Protein AF-A0A6M0FRT1-F1 (afdb_monomer)

Nearest PDB structures (foldseek):
  8apn-assembly1_Bj  TM=2.491E-01  e=5.496E+00  Polytomella magna

Radius of gyration: 15.44 Å; Cα contacts (8 Å, |Δi|>4): 65; chains: 1; bounding box: 30×31×47 Å

pLDDT: mean 83.16, std 12.71, range [39.12, 94.06]

Solvent-accessible surface area (backbone atoms only — not comparable to full-atom values): 5467 Å² total; per-residue (Å²): 132,82,56,69,80,82,88,77,84,89,80,90,78,67,76,44,78,48,77,48,78,45,80,49,56,91,59,86,75,95,50,92,83,60,64,55,70,83,50,70,89,74,84,80,50,75,68,52,54,53,53,51,52,58,55,55,74,73,42,90,77,50,46,81,45,79,50,75,49,73,44,70,77,83,77,80,84,127

Secondary structure (DSSP, 8-state):
-PPPP-------PPSEEEEEEEEE-SS----TTSPPTTSPPP---HHHHHHHHHHHHT-TT-EEEEEEEEE-------

Mean predicted aligned error: 7.33 Å

Foldseek 3Di:
DQQDAPPDDDDDDDFFKDKDKDKDAPDDQPDPPPDHSPDDDDDDDPVSVVVVVVSVVPDPRMDMDMDMDGDDPDDDDD

Sequence (78 aa):
MEGTPRKSFKLSGKTGVEEIIVAIAPKRPKLDWLPKPEEEPLQLQGKHLQEFLVYFEGESDCTLWYTNYRVAEASARH

Structure (mmCIF, N/CA/C/O backbone):
data_AF-A0A6M0FRT1-F1
#
_entry.id   AF-A0A6M0FRT1-F1
#
loop_
_atom_site.group_PDB
_atom_site.id
_atom_site.type_symbol
_atom_site.label_atom_id
_atom_site.label_alt_id
_atom_site.label_comp_id
_atom_site.label_asym_id
_atom_site.label_entity_id
_atom_site.label_seq_id
_atom_site.pdbx_PDB_ins_code
_atom_site.Cartn_x
_atom_site.Cartn_y
_atom_site.Cartn_z
_atom_site.occupancy
_atom_site.B_iso_or_equiv
_atom_site.auth_seq_id
_atom_site.auth_comp_id
_atom_site.auth_asym_id
_atom_site.auth_atom_id
_atom_site.pdbx_PDB_model_num
ATOM 1 N N . MET A 1 1 ? -4.929 22.392 7.436 1.00 39.12 1 MET A N 1
ATOM 2 C CA . MET A 1 1 ? -4.726 22.398 5.975 1.00 39.12 1 MET A CA 1
ATOM 3 C C . MET A 1 1 ? -4.570 20.951 5.573 1.00 39.12 1 MET A C 1
ATOM 5 O O . MET A 1 1 ? -3.672 20.300 6.083 1.00 39.12 1 MET A O 1
ATOM 9 N N . GLU A 1 2 ? -5.516 20.431 4.799 1.00 45.47 2 GLU A N 1
ATOM 10 C CA . GLU A 1 2 ? -5.415 19.103 4.197 1.00 45.47 2 GLU A CA 1
ATOM 11 C C . GLU A 1 2 ? -4.314 19.167 3.138 1.00 45.47 2 GLU A C 1
ATOM 13 O O . GLU A 1 2 ? -4.371 20.011 2.241 1.00 45.47 2 GLU A O 1
ATOM 18 N N . GLY A 1 3 ? -3.270 18.355 3.298 1.00 50.50 3 GLY A N 1
ATOM 19 C CA . GLY A 1 3 ? -2.166 18.318 2.352 1.00 50.50 3 GLY A CA 1
ATOM 20 C C . GLY A 1 3 ? -2.673 18.010 0.949 1.00 50.50 3 GLY A C 1
ATOM 21 O O . GLY A 1 3 ? -3.490 17.112 0.741 1.00 50.50 3 GLY A O 1
ATOM 22 N N . THR A 1 4 ? -2.216 18.797 -0.019 1.00 57.78 4 THR A N 1
ATOM 23 C CA . THR A 1 4 ? -2.601 18.656 -1.419 1.00 57.78 4 THR A CA 1
ATOM 24 C C . THR A 1 4 ? -2.309 17.227 -1.888 1.00 57.78 4 THR A C 1
ATOM 26 O O . THR A 1 4 ? -1.175 16.773 -1.723 1.00 57.78 4 THR A O 1
ATOM 29 N N . PRO A 1 5 ? -3.270 16.512 -2.504 1.00 65.69 5 PRO A N 1
ATOM 30 C CA . PRO A 1 5 ? -3.020 15.176 -3.031 1.00 65.69 5 PRO A CA 1
ATOM 31 C C . PRO A 1 5 ? -1.816 15.198 -3.978 1.00 65.69 5 PRO A C 1
ATOM 33 O O . PRO A 1 5 ? -1.811 15.951 -4.960 1.00 65.69 5 PRO A O 1
ATOM 36 N N . ARG A 1 6 ? -0.782 14.390 -3.701 1.00 68.12 6 ARG A N 1
ATOM 37 C CA . ARG A 1 6 ? 0.338 14.227 -4.639 1.00 68.12 6 ARG A CA 1
ATOM 38 C C . ARG A 1 6 ? -0.208 13.618 -5.927 1.00 68.12 6 ARG A C 1
ATOM 40 O O . ARG A 1 6 ? -0.655 12.477 -5.944 1.00 68.12 6 ARG A O 1
ATOM 47 N N . LYS A 1 7 ? -0.172 14.397 -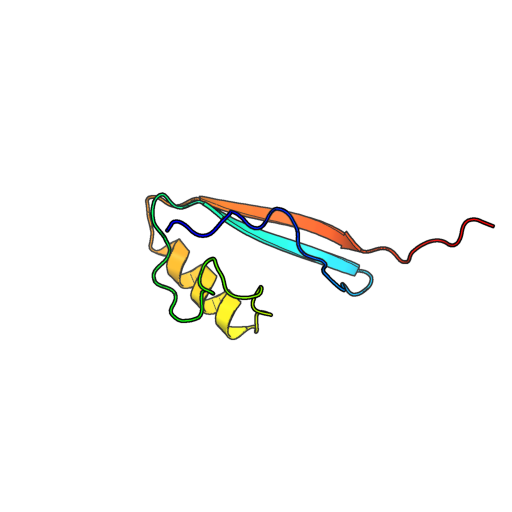7.011 1.00 70.81 7 LYS A N 1
ATOM 48 C CA . LYS A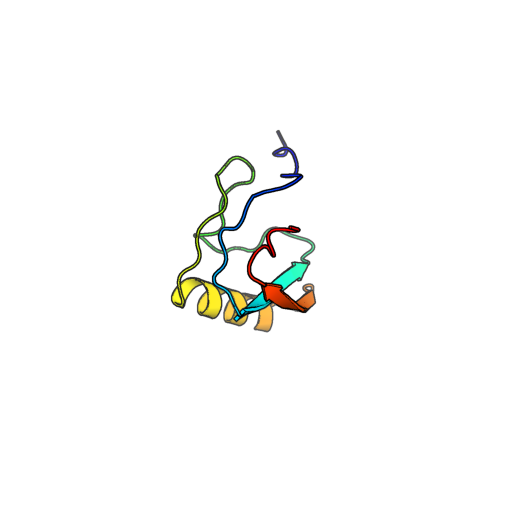 1 7 ? -0.709 13.985 -8.319 1.00 70.81 7 LYS A CA 1
ATOM 49 C C . LYS A 1 7 ? 0.184 12.973 -9.039 1.00 70.81 7 LYS A C 1
ATOM 51 O O . LYS A 1 7 ? -0.314 12.193 -9.840 1.00 70.81 7 LYS A O 1
ATOM 56 N N . SER A 1 8 ? 1.492 13.005 -8.785 1.00 76.94 8 SER A N 1
ATOM 57 C CA . SER A 1 8 ? 2.466 12.111 -9.418 1.00 76.94 8 SER A CA 1
ATOM 58 C C . SER A 1 8 ? 3.792 12.095 -8.662 1.00 76.94 8 SER A C 1
ATOM 60 O O . SER A 1 8 ? 4.200 13.117 -8.110 1.00 76.94 8 SER A O 1
ATOM 62 N N . PHE A 1 9 ? 4.507 10.977 -8.730 1.00 76.69 9 PHE A N 1
ATOM 63 C CA . PHE A 1 9 ? 5.907 10.837 -8.327 1.00 76.69 9 PHE A CA 1
ATOM 64 C C . PHE A 1 9 ? 6.644 9.982 -9.369 1.00 76.69 9 PHE A C 1
ATOM 66 O O . PHE A 1 9 ? 6.010 9.272 -10.149 1.00 76.69 9 PHE A O 1
ATOM 73 N N . LYS A 1 10 ? 7.977 10.084 -9.428 1.00 75.44 10 LYS A N 1
ATOM 74 C CA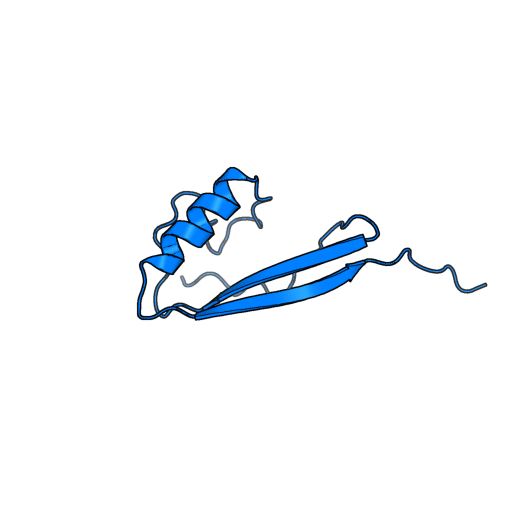 . LYS A 1 10 ? 8.804 9.265 -10.328 1.00 75.44 10 LYS A CA 1
ATOM 75 C C . LYS A 1 10 ? 9.387 8.088 -9.557 1.00 75.44 10 LYS A C 1
ATOM 77 O O . LYS A 1 10 ? 9.925 8.279 -8.472 1.00 75.44 10 LYS A O 1
ATOM 82 N N . LEU A 1 11 ? 9.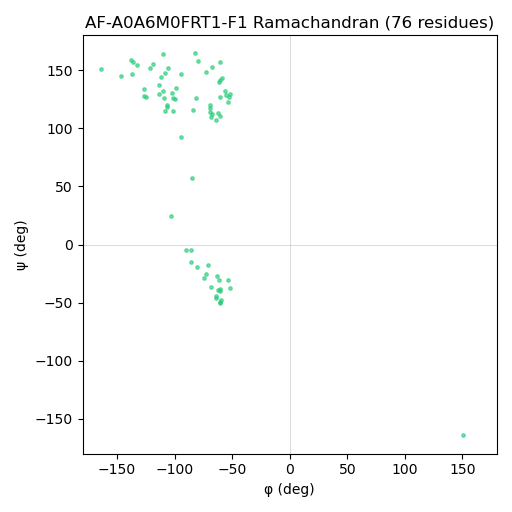319 6.903 -10.152 1.00 71.44 11 LEU A N 1
ATOM 83 C CA . LEU A 1 11 ? 9.992 5.703 -9.668 1.00 71.44 11 LEU A CA 1
ATOM 84 C C . LEU A 1 11 ? 11.120 5.343 -10.633 1.00 71.44 11 LEU A C 1
ATOM 86 O O . LEU A 1 11 ? 10.919 5.305 -11.846 1.00 71.44 11 LEU A O 1
ATOM 90 N N . SER A 1 12 ? 12.304 5.078 -10.094 1.00 72.50 12 SER A N 1
ATOM 91 C CA . SER A 1 12 ? 13.393 4.419 -10.813 1.00 72.50 12 SER A CA 1
ATOM 92 C C . SER A 1 12 ? 13.316 2.921 -10.517 1.00 72.50 12 SER A C 1
ATOM 94 O O . SER A 1 12 ? 13.831 2.469 -9.494 1.00 72.50 12 SER A O 1
ATOM 96 N N . GLY A 1 13 ? 12.613 2.181 -11.372 1.00 69.06 13 GLY A N 1
ATOM 97 C CA . GLY A 1 13 ? 12.486 0.726 -11.266 1.00 69.06 13 GLY A CA 1
ATOM 98 C C . GLY A 1 13 ? 13.685 -0.009 -11.862 1.00 69.06 13 GLY A C 1
ATOM 99 O O . GLY A 1 13 ? 14.473 0.564 -12.622 1.00 69.06 13 GLY A O 1
ATOM 100 N N . LYS A 1 14 ? 13.813 -1.295 -11.535 1.00 81.44 14 LYS A N 1
ATOM 101 C CA . LYS A 1 14 ? 14.728 -2.199 -12.248 1.00 81.44 14 LYS A CA 1
ATOM 102 C C . LYS A 1 14 ? 13.943 -2.912 -13.340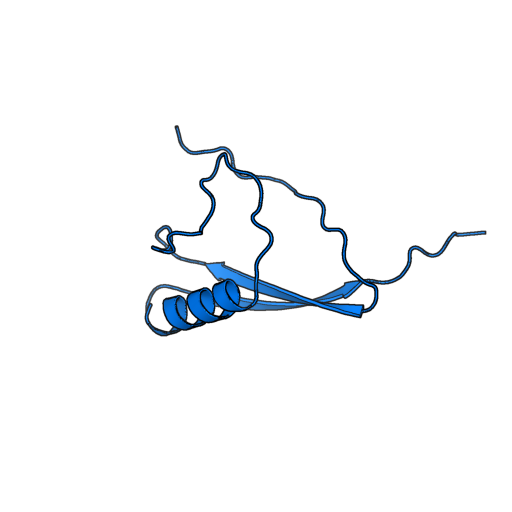 1.00 81.44 14 LYS A C 1
ATOM 104 O O . LYS A 1 14 ? 12.774 -3.225 -13.151 1.00 81.44 14 LYS A O 1
ATOM 109 N N . THR A 1 15 ? 14.584 -3.211 -14.467 1.00 88.00 15 THR A N 1
ATOM 110 C CA . THR A 1 15 ? 13.970 -4.045 -15.508 1.00 88.00 15 THR A CA 1
ATOM 111 C C . THR A 1 15 ? 13.469 -5.352 -14.894 1.00 88.00 15 THR A C 1
ATOM 113 O O . THR A 1 15 ? 14.226 -6.052 -14.221 1.00 88.00 15 THR A O 1
ATOM 116 N N . GLY A 1 16 ? 12.196 -5.681 -15.112 1.00 89.12 16 GLY A N 1
ATOM 117 C CA . GLY A 1 16 ? 11.563 -6.816 -14.446 1.00 89.12 16 GLY A CA 1
ATOM 118 C C . GLY A 1 16 ? 10.064 -6.644 -14.243 1.00 89.12 16 GLY A C 1
ATOM 119 O O . GLY A 1 16 ? 9.423 -5.817 -14.891 1.00 89.12 16 GLY A O 1
ATOM 120 N N . VAL A 1 17 ? 9.506 -7.475 -13.365 1.00 88.94 17 VAL A N 1
ATOM 121 C CA . VAL A 1 17 ? 8.123 -7.363 -12.892 1.00 88.94 17 VAL A CA 1
ATOM 122 C C . VAL A 1 17 ? 8.156 -6.735 -11.508 1.00 88.94 17 VAL A C 1
ATOM 124 O O . VAL A 1 17 ? 8.911 -7.183 -10.647 1.00 88.94 17 VAL A O 1
ATOM 127 N N . GLU A 1 18 ? 7.341 -5.712 -11.314 1.00 89.44 18 GLU A N 1
ATOM 128 C CA . GLU A 1 18 ? 7.146 -5.034 -10.038 1.00 89.44 18 GLU A CA 1
ATOM 129 C C . GLU A 1 18 ? 5.658 -5.127 -9.652 1.00 89.44 18 GLU A C 1
ATOM 131 O O . GLU A 1 18 ? 4.784 -5.258 -10.516 1.00 89.44 18 GLU A O 1
ATOM 136 N N . GLU A 1 19 ? 5.373 -5.102 -8.351 1.00 89.31 19 GLU A N 1
ATOM 137 C CA . GLU A 1 19 ? 4.024 -5.195 -7.784 1.00 89.31 19 GLU A CA 1
ATOM 138 C C . GLU A 1 19 ? 3.655 -3.872 -7.108 1.00 89.31 19 GLU A C 1
ATOM 140 O O . GLU A 1 19 ? 4.465 -3.260 -6.408 1.00 89.31 19 GLU A O 1
ATOM 145 N N . ILE A 1 20 ? 2.419 -3.432 -7.322 1.00 89.88 20 ILE A N 1
ATOM 146 C CA . ILE A 1 20 ? 1.790 -2.325 -6.609 1.00 89.88 20 ILE A CA 1
ATOM 147 C C . ILE A 1 20 ? 0.728 -2.920 -5.699 1.00 89.88 20 ILE A C 1
ATOM 149 O O . ILE A 1 20 ? -0.187 -3.608 -6.156 1.00 89.88 20 ILE A O 1
ATOM 153 N N . ILE A 1 21 ? 0.826 -2.573 -4.420 1.00 92.19 21 ILE A N 1
ATOM 154 C CA . ILE A 1 21 ? -0.176 -2.884 -3.409 1.00 92.19 21 ILE A CA 1
ATOM 155 C C . ILE A 1 21 ? -0.799 -1.567 -2.959 1.00 92.19 21 ILE A C 1
ATOM 157 O O . ILE A 1 21 ? -0.088 -0.614 -2.633 1.00 92.19 21 ILE A O 1
ATOM 161 N N . VAL A 1 22 ? -2.127 -1.498 -2.955 1.00 92.06 22 VAL A N 1
ATOM 162 C CA . VAL A 1 22 ? -2.880 -0.303 -2.562 1.00 92.06 22 VAL A CA 1
ATOM 163 C C . VAL A 1 22 ? -3.852 -0.669 -1.457 1.00 92.06 22 VAL A C 1
ATOM 165 O O . VAL A 1 22 ? -4.661 -1.572 -1.631 1.00 92.06 22 VAL A O 1
ATOM 168 N N . ALA A 1 23 ? -3.809 0.064 -0.346 1.00 92.00 23 ALA A N 1
ATOM 169 C CA . ALA A 1 23 ? -4.847 0.006 0.673 1.00 92.00 23 ALA A CA 1
ATOM 170 C C . ALA A 1 23 ? -5.787 1.205 0.547 1.00 92.00 23 ALA A C 1
ATOM 172 O O . ALA A 1 23 ? -5.350 2.357 0.571 1.00 92.00 23 ALA A O 1
ATOM 173 N N . ILE A 1 24 ? -7.082 0.925 0.443 1.00 91.81 24 ILE A N 1
ATOM 174 C CA . ILE A 1 24 ? -8.154 1.916 0.462 1.00 91.81 24 ILE A CA 1
ATOM 175 C C . ILE A 1 24 ? -8.848 1.791 1.814 1.00 91.81 24 ILE A C 1
ATOM 177 O O . ILE A 1 24 ? -9.393 0.737 2.134 1.00 91.81 24 ILE A O 1
ATOM 181 N N . ALA A 1 25 ? -8.810 2.859 2.606 1.00 90.94 25 ALA A N 1
ATOM 182 C CA . ALA A 1 25 ? -9.356 2.889 3.956 1.00 90.94 25 ALA A CA 1
ATOM 183 C C . ALA A 1 25 ? -10.120 4.201 4.201 1.00 90.94 25 ALA A C 1
ATOM 185 O O . ALA A 1 25 ? -9.702 5.251 3.702 1.00 90.94 25 ALA A O 1
ATOM 186 N N . PRO A 1 26 ? -11.202 4.189 5.002 1.00 90.38 26 PRO A N 1
ATOM 187 C CA . PRO A 1 26 ? -11.977 5.388 5.328 1.00 90.38 26 PRO A CA 1
ATOM 188 C C . PRO A 1 26 ? -11.220 6.349 6.253 1.00 90.38 26 PRO A C 1
ATOM 190 O O . PRO A 1 26 ? -11.596 7.512 6.393 1.00 90.38 26 PRO A O 1
ATOM 193 N N . LYS A 1 27 ? -10.167 5.866 6.919 1.00 90.06 27 LYS A N 1
ATOM 194 C CA . LYS A 1 27 ? -9.317 6.634 7.828 1.00 90.06 27 LYS A CA 1
ATOM 195 C C . LYS A 1 27 ? -7.852 6.367 7.514 1.00 90.06 27 LYS A C 1
ATOM 197 O O . LYS A 1 27 ? -7.497 5.304 7.013 1.00 90.06 27 LYS A O 1
ATOM 202 N N . ARG A 1 28 ? -6.996 7.333 7.852 1.00 87.62 28 ARG A N 1
ATOM 203 C CA . ARG A 1 28 ? -5.543 7.178 7.737 1.00 87.62 28 ARG A CA 1
ATOM 204 C C . ARG A 1 28 ? -5.073 6.006 8.624 1.00 87.62 28 ARG A C 1
ATOM 206 O O . ARG A 1 28 ? -5.366 6.039 9.821 1.00 87.62 28 ARG A O 1
ATOM 213 N N . PRO A 1 29 ? -4.334 5.028 8.075 1.00 89.69 29 PRO A N 1
ATOM 214 C CA . PRO A 1 29 ? -3.773 3.920 8.846 1.00 89.69 29 PRO A CA 1
ATOM 215 C C . PRO A 1 29 ? -2.841 4.414 9.951 1.00 89.69 29 PRO A C 1
ATOM 217 O O . PRO A 1 29 ? -2.083 5.368 9.748 1.00 89.69 29 PRO A O 1
ATOM 220 N N . LYS A 1 30 ? -2.859 3.746 11.108 1.00 89.94 30 LYS A N 1
ATOM 221 C CA . LYS A 1 30 ? -1.975 4.055 12.245 1.00 89.94 30 LYS A CA 1
ATOM 222 C C . LYS A 1 30 ? -0.617 3.360 12.104 1.00 89.94 30 LYS A C 1
ATOM 224 O O . LYS A 1 30 ? -0.218 2.577 12.957 1.00 89.94 30 LYS A O 1
ATOM 229 N N . LEU A 1 31 ? 0.062 3.631 10.995 1.00 91.06 31 LEU A N 1
ATOM 230 C CA . LEU A 1 31 ? 1.416 3.158 10.721 1.00 91.06 31 LEU A CA 1
ATOM 231 C C . LEU A 1 31 ? 2.386 4.317 10.981 1.00 91.06 31 LEU A C 1
ATOM 233 O O . LEU A 1 31 ? 2.329 5.329 10.282 1.00 91.06 31 LEU A O 1
ATOM 237 N N . ASP A 1 32 ? 3.260 4.185 11.980 1.00 90.56 32 ASP A N 1
ATOM 238 C CA . ASP A 1 32 ? 4.127 5.281 12.455 1.00 90.56 32 ASP A CA 1
ATOM 239 C C . ASP A 1 32 ? 5.120 5.782 11.396 1.00 90.56 32 ASP A C 1
ATOM 241 O O . ASP A 1 32 ? 5.530 6.9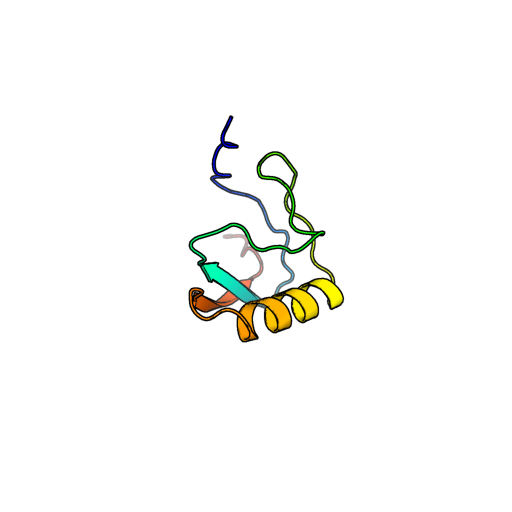41 11.407 1.00 90.56 32 ASP A O 1
ATOM 245 N N . TRP A 1 33 ? 5.492 4.915 10.457 1.00 92.31 33 TRP A N 1
ATOM 246 C CA . TRP A 1 33 ? 6.376 5.237 9.338 1.00 92.31 33 TRP A CA 1
ATOM 247 C C . TRP A 1 33 ? 5.639 5.821 8.128 1.00 92.31 33 TRP A C 1
ATOM 249 O O . TRP A 1 33 ? 6.284 6.177 7.142 1.00 92.31 33 TRP A O 1
ATOM 259 N N . LEU A 1 34 ? 4.303 5.903 8.148 1.00 90.19 34 LEU A N 1
ATOM 260 C CA . LEU A 1 34 ? 3.541 6.402 7.009 1.00 90.19 34 LEU A CA 1
ATOM 261 C C . LEU A 1 34 ? 3.794 7.910 6.839 1.00 90.19 34 LEU A C 1
ATOM 263 O O . LEU A 1 34 ? 3.398 8.684 7.720 1.00 90.19 34 LEU A O 1
ATOM 267 N N . PRO A 1 35 ? 4.379 8.351 5.709 1.00 88.25 35 PRO A N 1
ATOM 268 C CA . PRO A 1 35 ? 4.756 9.746 5.523 1.00 88.25 35 PRO A CA 1
ATOM 269 C C . PRO A 1 35 ? 3.528 10.653 5.577 1.00 88.25 35 PRO A C 1
ATOM 271 O O . PRO A 1 35 ? 2.443 10.315 5.082 1.00 88.25 35 PRO A O 1
ATOM 274 N N . LYS A 1 36 ? 3.663 11.812 6.219 1.00 85.38 36 LYS A N 1
ATOM 275 C CA . LYS A 1 36 ? 2.629 12.854 6.231 1.00 85.38 36 LYS A CA 1
ATOM 276 C C . LYS A 1 36 ? 2.345 13.330 4.802 1.00 85.38 36 LYS A C 1
ATOM 278 O O . LYS A 1 36 ? 3.197 13.173 3.931 1.00 85.38 36 LYS A O 1
ATOM 283 N N . PRO A 1 37 ? 1.160 13.902 4.530 1.00 80.81 37 PRO A N 1
ATOM 284 C CA . PRO A 1 37 ? 0.798 14.328 3.176 1.00 80.81 37 PRO A CA 1
ATOM 285 C C . PRO A 1 37 ? 1.823 15.266 2.514 1.00 80.81 37 PRO A C 1
ATOM 287 O O . PRO A 1 37 ? 1.991 15.244 1.297 1.00 80.81 37 PRO A O 1
ATOM 290 N N . GLU A 1 38 ? 2.517 16.073 3.314 1.00 82.00 38 GLU A N 1
ATOM 291 C CA . GLU A 1 38 ? 3.515 17.046 2.871 1.00 82.00 38 GLU A CA 1
ATOM 292 C C . GLU A 1 38 ? 4.921 16.442 2.708 1.00 82.00 38 GLU A C 1
ATOM 294 O O . GLU A 1 38 ? 5.783 17.049 2.076 1.00 82.00 38 GLU A O 1
ATOM 299 N N . GLU A 1 39 ? 5.166 15.252 3.259 1.00 84.94 39 GLU A N 1
ATOM 300 C CA . GLU A 1 39 ? 6.465 14.579 3.211 1.00 84.94 39 GLU A CA 1
ATOM 301 C C . GLU A 1 39 ? 6.680 13.882 1.856 1.00 84.94 39 GLU A C 1
ATOM 303 O O . GLU A 1 39 ? 5.742 13.617 1.095 1.00 84.94 39 GLU A O 1
ATOM 308 N N . GLU A 1 40 ? 7.945 13.640 1.505 1.00 83.62 40 GLU A N 1
ATOM 309 C CA . GLU A 1 40 ? 8.298 12.886 0.299 1.00 83.62 40 GLU A CA 1
ATOM 310 C C . GLU A 1 40 ? 7.886 11.409 0.417 1.00 83.62 40 GLU A C 1
ATOM 312 O O . GLU A 1 40 ? 7.836 10.871 1.528 1.00 83.62 40 GLU A O 1
ATOM 317 N N . PRO A 1 41 ? 7.605 10.725 -0.713 1.00 85.12 41 PRO A N 1
ATOM 318 C CA . PRO A 1 41 ? 7.367 9.290 -0.710 1.00 85.12 41 PRO A CA 1
ATOM 319 C C . PRO A 1 41 ? 8.504 8.548 -0.006 1.00 85.12 41 PRO A C 1
ATOM 321 O O . PRO A 1 41 ? 9.682 8.743 -0.311 1.00 85.12 41 PRO A O 1
ATOM 324 N N . LEU A 1 42 ? 8.140 7.674 0.928 1.00 86.62 42 LEU A N 1
ATOM 325 C CA . LEU A 1 42 ? 9.097 6.860 1.660 1.00 86.62 42 LEU A CA 1
ATOM 326 C C . LEU A 1 42 ? 9.492 5.640 0.823 1.00 86.62 42 LEU A C 1
ATOM 328 O O . LEU A 1 42 ? 8.637 4.847 0.427 1.00 86.62 42 LEU A O 1
ATOM 332 N N . GLN A 1 43 ? 10.793 5.438 0.613 1.00 86.06 43 GLN A N 1
ATOM 333 C CA . GLN A 1 43 ? 11.289 4.177 0.069 1.00 86.06 43 GLN A CA 1
ATOM 334 C C . GLN A 1 43 ? 11.105 3.064 1.108 1.00 86.06 43 GLN A C 1
ATOM 336 O O . GLN A 1 43 ? 11.724 3.076 2.175 1.00 86.06 43 GLN A O 1
ATOM 341 N N . LEU A 1 44 ? 10.240 2.097 0.797 1.00 85.19 44 LEU A N 1
ATOM 342 C CA . LEU A 1 44 ? 9.933 1.009 1.717 1.00 85.19 44 LEU A CA 1
ATOM 343 C C . LEU A 1 44 ? 11.091 0.010 1.837 1.00 85.19 44 LEU A C 1
ATOM 345 O O . LEU A 1 44 ? 11.832 -0.250 0.891 1.00 85.19 44 LEU A O 1
ATOM 349 N N . GLN A 1 45 ? 11.211 -0.570 3.027 1.00 89.19 45 GLN A N 1
ATOM 350 C CA . GLN A 1 45 ? 12.068 -1.713 3.327 1.00 89.19 45 GLN A CA 1
ATOM 351 C C . GLN A 1 45 ? 11.175 -2.930 3.584 1.00 89.19 45 GLN A C 1
ATOM 353 O O . GLN A 1 45 ? 9.989 -2.767 3.870 1.00 89.19 45 GLN A O 1
ATOM 358 N N . GLY A 1 46 ? 11.738 -4.142 3.556 1.00 88.94 46 GLY A N 1
ATOM 359 C CA . GLY A 1 46 ? 10.965 -5.377 3.764 1.00 88.94 46 GLY A CA 1
ATOM 360 C C . GLY A 1 46 ? 10.106 -5.368 5.037 1.00 88.94 46 GLY A C 1
ATOM 361 O O . GLY A 1 46 ? 8.957 -5.798 5.000 1.00 88.94 46 GLY A O 1
ATOM 362 N N . LYS A 1 47 ? 10.608 -4.774 6.131 1.00 93.12 47 LYS A N 1
ATOM 363 C CA . LYS A 1 47 ? 9.850 -4.612 7.384 1.00 93.12 47 LYS A CA 1
A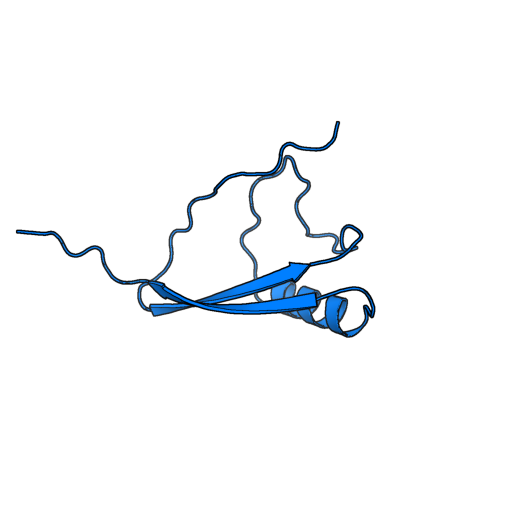TOM 364 C C . LYS A 1 47 ? 8.566 -3.787 7.223 1.00 93.12 47 LYS A C 1
ATOM 366 O O . LYS A 1 47 ? 7.546 -4.150 7.791 1.00 93.12 47 LYS A O 1
ATOM 371 N N . HIS A 1 48 ? 8.588 -2.729 6.407 1.00 93.69 48 HIS A N 1
ATOM 372 C CA . HIS A 1 48 ? 7.415 -1.875 6.208 1.00 93.69 48 HIS A CA 1
ATOM 373 C C . HIS A 1 48 ? 6.319 -2.632 5.457 1.00 93.69 48 HIS A C 1
ATOM 375 O O . HIS A 1 48 ? 5.146 -2.470 5.769 1.00 93.69 48 HIS A O 1
ATOM 381 N N . LEU A 1 49 ? 6.693 -3.485 4.494 1.00 90.75 49 LEU A N 1
ATOM 382 C CA . LEU A 1 49 ? 5.732 -4.330 3.786 1.00 90.75 49 LEU A CA 1
ATOM 383 C C . LEU A 1 49 ? 5.068 -5.332 4.737 1.00 90.75 49 LEU A C 1
ATOM 385 O O . LEU A 1 49 ? 3.852 -5.486 4.709 1.00 90.75 49 LEU A O 1
ATOM 389 N N . GLN A 1 50 ? 5.852 -5.979 5.602 1.00 92.62 50 GLN A N 1
ATOM 390 C CA . GLN A 1 50 ? 5.312 -6.907 6.594 1.00 92.62 50 GLN A CA 1
ATOM 391 C C . GLN A 1 50 ? 4.338 -6.205 7.552 1.00 92.62 50 GLN A C 1
ATOM 393 O O . GLN A 1 50 ? 3.224 -6.680 7.746 1.00 92.62 50 GLN A O 1
ATOM 398 N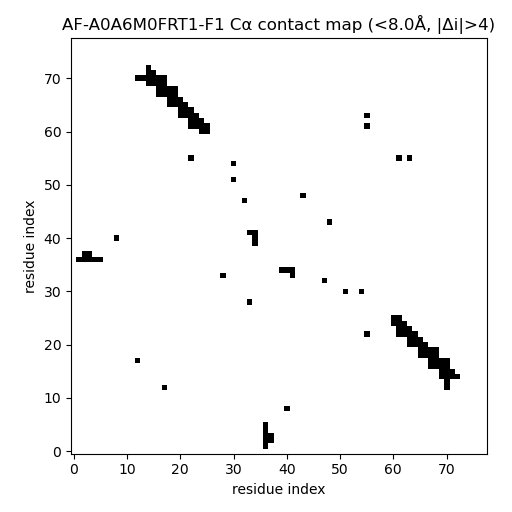 N . GLU A 1 51 ? 4.731 -5.061 8.115 1.00 94.06 51 GLU A N 1
ATOM 399 C CA . GLU A 1 51 ? 3.882 -4.271 9.017 1.00 94.06 51 GLU A CA 1
ATOM 400 C C . GLU A 1 51 ? 2.608 -3.773 8.321 1.00 94.06 51 GLU A C 1
ATOM 402 O O . GLU A 1 51 ? 1.532 -3.803 8.913 1.00 94.06 51 GLU A O 1
ATOM 407 N N . PHE A 1 52 ? 2.713 -3.361 7.054 1.00 93.31 52 PHE A N 1
ATOM 408 C CA . PHE A 1 52 ? 1.575 -2.945 6.238 1.00 93.31 52 PHE A CA 1
ATOM 409 C C . PHE A 1 52 ? 0.559 -4.079 6.063 1.00 93.31 52 PHE A C 1
ATOM 411 O O . PHE A 1 52 ? -0.624 -3.880 6.322 1.00 93.31 52 PHE A O 1
ATOM 418 N N . LEU A 1 53 ? 1.008 -5.270 5.657 1.00 92.12 53 LEU A N 1
ATOM 419 C CA . LEU A 1 53 ? 0.115 -6.411 5.434 1.00 92.12 53 LEU A CA 1
ATOM 420 C C . LEU A 1 53 ? -0.563 -6.854 6.736 1.00 92.12 53 LEU A C 1
ATOM 422 O O . LEU A 1 53 ? -1.783 -6.987 6.766 1.00 92.12 53 LEU A O 1
ATOM 426 N N . VAL A 1 54 ? 0.203 -6.972 7.826 1.00 93.25 54 VAL A N 1
ATOM 427 C CA . VAL A 1 54 ? -0.331 -7.340 9.149 1.00 93.25 54 VAL A CA 1
ATOM 428 C C . VAL A 1 54 ? -1.362 -6.324 9.646 1.00 93.25 54 VAL A C 1
ATOM 430 O O . VAL A 1 54 ? -2.381 -6.712 10.211 1.00 93.25 54 VAL A O 1
ATOM 433 N N . TYR A 1 55 ? -1.128 -5.024 9.431 1.00 93.31 55 TYR A N 1
ATOM 434 C CA . TYR A 1 55 ? -2.079 -3.982 9.824 1.00 93.31 55 TYR A CA 1
ATOM 435 C C . TYR A 1 55 ? -3.433 -4.167 9.129 1.00 93.31 55 TYR A C 1
ATOM 437 O O . TYR A 1 55 ? -4.474 -4.139 9.780 1.00 93.31 55 TYR A O 1
ATOM 445 N N . PHE A 1 56 ? -3.424 -4.379 7.812 1.00 91.69 56 PHE A N 1
ATOM 446 C CA . PHE A 1 56 ? -4.654 -4.455 7.024 1.00 91.69 56 PHE A CA 1
ATOM 447 C C . PHE A 1 56 ? -5.366 -5.809 7.084 1.00 91.69 56 PHE A C 1
ATOM 449 O O . PHE A 1 56 ? -6.564 -5.850 6.825 1.00 91.69 56 PHE A O 1
ATOM 456 N N . GLU A 1 57 ? -4.692 -6.891 7.479 1.00 88.19 57 GLU A N 1
ATOM 457 C CA . GLU A 1 57 ? -5.358 -8.161 7.808 1.00 88.19 57 GLU A CA 1
ATOM 458 C C . GLU A 1 57 ? -6.344 -8.019 8.982 1.00 88.19 57 GLU A C 1
ATOM 460 O O . GLU A 1 57 ? -7.350 -8.726 9.034 1.00 88.19 57 GLU A O 1
ATOM 465 N N . GLY A 1 58 ? -6.072 -7.105 9.920 1.00 82.62 58 GLY A N 1
ATOM 466 C CA . GLY A 1 58 ? -6.895 -6.883 11.111 1.00 82.62 58 GLY A CA 1
ATOM 467 C C . GLY A 1 58 ? -8.022 -5.854 10.958 1.00 82.62 58 GLY A C 1
ATOM 468 O O . GLY A 1 58 ? -8.794 -5.673 11.899 1.00 82.62 58 GLY A O 1
ATOM 469 N N . GLU A 1 59 ? -8.129 -5.168 9.817 1.00 86.88 59 GLU A N 1
ATOM 470 C CA . GLU A 1 59 ? -9.050 -4.040 9.618 1.00 86.88 59 GLU A CA 1
ATOM 471 C C . GLU A 1 59 ? -10.211 -4.428 8.689 1.00 86.88 59 GLU A C 1
ATOM 473 O O . GLU A 1 59 ? -10.019 -4.677 7.500 1.00 86.88 59 GLU A O 1
ATOM 478 N N . SER A 1 60 ? -11.442 -4.441 9.213 1.00 80.94 60 SER A N 1
ATOM 479 C CA . SER A 1 60 ? -12.635 -4.888 8.471 1.00 80.94 60 SER A CA 1
ATOM 480 C C . SER A 1 60 ? -13.106 -3.920 7.386 1.00 80.94 60 SER A C 1
ATOM 482 O O . SER A 1 60 ? -13.746 -4.335 6.422 1.00 80.94 60 SER A O 1
ATOM 484 N N . ASP A 1 61 ? -12.792 -2.633 7.538 1.00 88.94 61 ASP A N 1
ATOM 485 C CA . ASP A 1 61 ? -13.335 -1.557 6.701 1.00 88.94 61 ASP A CA 1
ATOM 486 C C . ASP A 1 61 ? -12.310 -1.069 5.664 1.00 88.94 61 ASP A C 1
ATOM 488 O O . ASP A 1 61 ? -12.358 0.074 5.208 1.00 88.94 61 ASP A O 1
ATOM 492 N N . CYS A 1 62 ? -11.350 -1.923 5.309 1.00 91.06 62 CYS A N 1
ATOM 493 C CA . CYS A 1 62 ? -10.296 -1.620 4.349 1.00 91.06 62 CYS A CA 1
ATOM 494 C C . CYS A 1 62 ? -10.361 -2.559 3.143 1.00 91.06 62 CYS A C 1
ATOM 496 O O . CYS A 1 62 ? -10.868 -3.676 3.208 1.00 91.06 62 CYS A O 1
ATOM 498 N N . THR A 1 63 ? -9.826 -2.113 2.010 1.00 92.69 63 THR A N 1
ATOM 499 C CA . THR A 1 63 ? -9.673 -2.951 0.819 1.00 92.69 63 THR A CA 1
ATOM 500 C C . THR A 1 63 ? -8.232 -2.908 0.339 1.00 92.69 63 THR A C 1
ATOM 502 O O . THR A 1 63 ? -7.687 -1.827 0.122 1.00 92.69 63 THR A O 1
ATOM 505 N N . LEU A 1 64 ? -7.634 -4.085 0.151 1.00 92.88 64 LEU A N 1
ATOM 506 C CA . LEU A 1 64 ? -6.312 -4.246 -0.446 1.00 92.88 64 LEU A CA 1
ATOM 507 C C . LEU A 1 64 ? -6.440 -4.632 -1.919 1.00 92.88 64 LEU A C 1
ATOM 509 O O . LEU A 1 64 ? -7.108 -5.610 -2.256 1.00 92.88 64 LEU A O 1
ATOM 513 N N . TRP A 1 65 ? -5.804 -3.863 -2.797 1.00 93.75 65 TRP A N 1
ATOM 514 C CA . TRP A 1 65 ? -5.688 -4.148 -4.225 1.00 93.75 65 TRP A CA 1
ATOM 515 C C . TRP A 1 65 ? -4.250 -4.483 -4.577 1.00 93.75 65 TRP A C 1
ATOM 517 O O . TRP A 1 65 ? -3.315 -3.875 -4.058 1.00 93.75 65 TRP A O 1
ATOM 527 N N . TYR A 1 66 ? -4.103 -5.409 -5.515 1.00 93.75 66 TYR A N 1
ATOM 528 C CA . TYR A 1 66 ? -2.823 -5.884 -6.015 1.00 93.75 66 TYR A CA 1
ATOM 529 C C . TYR A 1 66 ? -2.823 -5.747 -7.528 1.00 93.75 66 TYR A C 1
ATOM 531 O O . TYR A 1 66 ? -3.790 -6.120 -8.197 1.00 93.75 66 TYR A O 1
ATOM 539 N N . THR A 1 67 ? -1.743 -5.213 -8.079 1.00 94.06 67 THR A N 1
ATOM 540 C CA . THR A 1 67 ? -1.518 -5.221 -9.520 1.00 94.06 67 THR A CA 1
ATOM 541 C C . THR A 1 67 ? -0.038 -5.339 -9.810 1.00 94.06 67 THR A C 1
ATOM 543 O O . THR A 1 67 ? 0.788 -4.749 -9.125 1.00 94.06 67 THR A O 1
ATOM 546 N N . ASN A 1 68 ? 0.291 -6.040 -10.886 1.00 92.31 68 ASN A N 1
ATOM 547 C CA . ASN A 1 68 ? 1.666 -6.181 -11.343 1.00 92.31 68 ASN A CA 1
ATOM 548 C C . ASN A 1 68 ? 1.868 -5.366 -12.614 1.00 92.31 68 ASN A C 1
ATOM 550 O O . ASN A 1 68 ? 0.958 -5.231 -13.434 1.00 92.31 68 ASN A O 1
ATOM 554 N N . TYR A 1 69 ? 3.073 -4.843 -12.795 1.00 88.38 69 TYR A N 1
ATOM 555 C CA . TYR A 1 69 ? 3.486 -4.174 -14.019 1.00 88.38 69 TYR A CA 1
ATOM 556 C C . TYR A 1 69 ? 4.883 -4.628 -14.421 1.00 88.38 69 TYR A C 1
ATOM 558 O O . TYR A 1 69 ? 5.664 -5.124 -13.611 1.00 88.38 69 TYR A O 1
ATOM 566 N N . ARG A 1 70 ? 5.194 -4.482 -15.709 1.00 89.50 70 ARG A N 1
ATOM 567 C CA . ARG A 1 70 ? 6.509 -4.817 -16.247 1.00 89.50 70 ARG A CA 1
ATOM 568 C C . ARG A 1 70 ? 7.278 -3.544 -16.556 1.00 89.50 70 ARG A C 1
ATOM 570 O O . ARG A 1 70 ? 6.852 -2.755 -17.397 1.00 89.50 70 ARG A O 1
ATOM 577 N N . VAL A 1 71 ? 8.430 -3.384 -15.918 1.00 87.69 71 VAL A N 1
ATOM 578 C CA . VAL A 1 71 ? 9.426 -2.375 -16.273 1.00 87.69 71 VAL A CA 1
ATOM 579 C C . VAL A 1 71 ? 10.280 -2.951 -17.396 1.00 87.69 71 VAL A C 1
ATOM 581 O O . VAL A 1 71 ? 10.958 -3.966 -17.222 1.00 87.69 71 VAL A O 1
ATOM 584 N N . ALA A 1 72 ? 10.215 -2.323 -18.567 1.00 85.50 72 ALA A N 1
ATOM 585 C CA . ALA A 1 72 ? 11.057 -2.646 -19.711 1.00 85.50 72 ALA A CA 1
ATOM 586 C C . ALA A 1 72 ? 12.123 -1.563 -19.897 1.00 85.50 72 ALA A C 1
ATOM 588 O O . ALA A 1 72 ? 11.900 -0.400 -19.555 1.00 85.50 72 ALA A O 1
ATOM 589 N N . GLU A 1 73 ? 13.267 -1.937 -20.468 1.00 81.62 73 GLU A N 1
ATOM 590 C CA . GLU A 1 73 ? 14.247 -0.950 -20.911 1.00 81.62 73 GLU A CA 1
ATOM 591 C C . GLU A 1 73 ? 13.625 -0.030 -21.963 1.00 81.62 73 GLU A C 1
ATOM 593 O O . GLU A 1 73 ? 12.857 -0.464 -22.828 1.00 81.62 73 GLU A O 1
ATOM 598 N N . ALA A 1 74 ? 13.965 1.256 -21.892 1.00 72.00 74 ALA A N 1
ATOM 599 C CA . ALA A 1 74 ? 13.555 2.215 -22.899 1.00 72.00 74 ALA A CA 1
ATOM 600 C C . ALA A 1 74 ? 14.207 1.828 -24.233 1.00 72.00 74 ALA A C 1
ATOM 602 O O . ALA A 1 74 ? 15.411 1.992 -24.417 1.00 72.00 74 ALA A O 1
ATOM 603 N N . SER A 1 75 ? 13.421 1.295 -25.166 1.00 64.88 75 SER A N 1
ATOM 604 C CA . SER A 1 75 ? 13.914 0.999 -26.508 1.00 64.88 75 SER A CA 1
ATOM 605 C C . SER A 1 75 ? 14.224 2.323 -27.203 1.00 64.88 75 SER A C 1
ATOM 607 O O . SER A 1 75 ? 13.312 3.102 -27.493 1.00 64.88 75 SER A O 1
ATOM 609 N N . 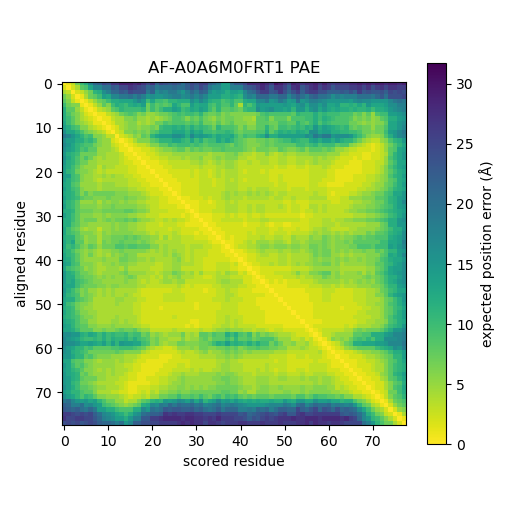ALA A 1 76 ? 15.502 2.600 -27.464 1.00 56.25 76 ALA A N 1
ATOM 610 C CA . ALA A 1 76 ? 15.881 3.679 -28.363 1.00 56.25 76 ALA A CA 1
ATOM 611 C C . ALA A 1 76 ? 15.285 3.360 -29.742 1.00 56.25 76 ALA A C 1
ATOM 613 O O . ALA A 1 76 ? 15.666 2.381 -30.383 1.00 56.25 76 ALA A O 1
ATOM 614 N N . ARG A 1 77 ? 14.286 4.137 -30.171 1.00 55.03 77 ARG A N 1
ATOM 615 C CA . ARG A 1 77 ? 13.806 4.077 -31.554 1.00 55.03 77 ARG A CA 1
ATOM 616 C C . ARG A 1 77 ? 14.927 4.636 -32.434 1.00 55.03 77 ARG A C 1
ATOM 618 O O . ARG A 1 77 ? 15.222 5.825 -32.330 1.00 55.03 77 ARG A O 1
ATOM 625 N N . HIS A 1 78 ? 15.567 3.761 -33.207 1.00 47.09 78 HIS A N 1
ATOM 626 C CA . HIS A 1 78 ? 16.433 4.132 -34.326 1.00 47.09 78 HIS A CA 1
ATOM 627 C C . HIS A 1 78 ? 15.591 4.498 -35.546 1.00 47.09 78 HIS A C 1
ATOM 629 O O . HIS A 1 78 ? 14.539 3.845 -35.742 1.00 47.09 78 HIS A O 1
#